Protein AF-A0A087D415-F1 (afdb_monomer)

Sequence (169 aa):
MADEQPTATPETQQAAAQQPEQAKPQETARSYSEEDVNRIVKERLARERAKHSDYDDMKRKAGEADTLQSELEKSRAETEDLRTKVAQAEHEKQLAGIRSTIASKYGIGDPTVLAVGDDEEQIDAYAQKLMKTFRPYDRLDQARSKEASGKAPVDPAKDFKRAMAEAGY

Radius of gyration: 61.18 Å; Cα contacts (8 Å, |Δi|>4): 42; chains: 1; bounding box: 77×59×198 Å

Organism: NCBI:txid158787

Secondary structure (DSSP, 8-state):
------------------------------PPPHHHHHHHHHHHHHHHHHHTHHHHHHHHHHHHHHHHHHHHHHHHHHHHHHHHHHHHHHHHHHHHHHHHHHHHHHT-S-GGGG---SSHHHHHHHHHHHHHHHHHHHHHHHHHHHHHHHS----HHHHHHHHHHHTT-

Structure (mmCIF, N/CA/C/O backbone):
data_AF-A0A087D415-F1
#
_entry.id   AF-A0A087D415-F1
#
loop_
_atom_site.group_PDB
_atom_site.id
_atom_site.type_symbol
_atom_site.label_atom_id
_atom_site.label_alt_id
_atom_site.label_comp_id
_atom_site.label_asym_id
_atom_site.label_entity_id
_atom_site.label_seq_id
_atom_site.pdbx_PDB_ins_code
_atom_site.Cartn_x
_atom_site.Cartn_y
_atom_site.Cartn_z
_atom_site.occupancy
_atom_site.B_iso_or_equiv
_atom_site.auth_seq_id
_atom_site.auth_comp_id
_atom_site.auth_asym_id
_atom_site.auth_atom_id
_atom_site.pdbx_PDB_model_num
ATOM 1 N N . MET A 1 1 ? 2.548 9.618 127.161 1.00 42.00 1 MET A N 1
ATO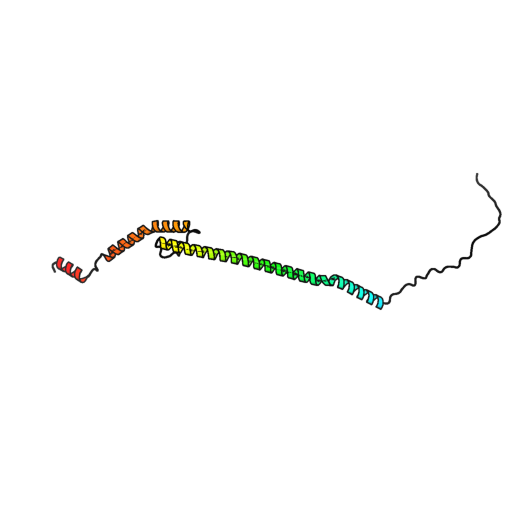M 2 C CA . MET A 1 1 ? 1.632 8.815 126.326 1.00 42.00 1 MET A CA 1
ATOM 3 C C . MET A 1 1 ? 0.269 9.456 126.526 1.00 42.00 1 MET A C 1
ATOM 5 O O . MET A 1 1 ? -0.193 9.451 127.657 1.00 42.00 1 MET A O 1
ATOM 9 N N . ALA A 1 2 ? -0.101 10.382 125.635 1.00 42.53 2 ALA A N 1
ATOM 10 C CA . ALA A 1 2 ? -0.915 10.103 124.437 1.00 42.53 2 ALA A CA 1
ATOM 11 C C . ALA A 1 2 ? -2.317 9.621 124.851 1.00 42.53 2 ALA A C 1
ATOM 13 O O . ALA A 1 2 ? -2.406 8.662 125.607 1.00 42.53 2 ALA A O 1
ATOM 14 N N . ASP A 1 3 ? -3.441 10.188 124.443 1.00 41.22 3 ASP A N 1
ATOM 15 C CA . ASP A 1 3 ? -3.771 11.360 123.636 1.00 41.22 3 ASP A CA 1
ATOM 16 C C . ASP A 1 3 ? -5.222 11.723 124.020 1.00 41.22 3 ASP A C 1
ATOM 18 O O . ASP A 1 3 ? -6.040 10.845 124.294 1.00 41.22 3 ASP A O 1
ATOM 22 N N . GLU A 1 4 ? -5.461 13.025 124.140 1.00 38.09 4 GLU A N 1
ATOM 23 C CA . GLU A 1 4 ? -6.634 13.797 123.701 1.00 38.09 4 GLU A CA 1
ATOM 24 C C . GLU A 1 4 ? -8.081 13.250 123.837 1.00 38.09 4 GLU A C 1
ATOM 26 O O . GLU A 1 4 ? -8.578 12.431 123.070 1.00 38.09 4 GLU A O 1
ATOM 31 N N . GLN A 1 5 ? -8.799 13.876 124.781 1.00 45.75 5 GLN A N 1
ATOM 32 C CA . GLN A 1 5 ? -10.211 14.322 124.712 1.00 45.75 5 GLN A CA 1
ATOM 33 C C . GLN A 1 5 ? -10.429 15.265 123.495 1.00 45.75 5 GLN A C 1
ATOM 35 O O . GLN A 1 5 ? -9.441 15.889 123.103 1.00 45.75 5 GLN A O 1
ATOM 40 N N . PRO A 1 6 ? -11.645 15.466 122.912 1.00 50.97 6 PRO A N 1
ATOM 41 C CA . PRO A 1 6 ? -12.740 16.233 123.561 1.00 50.97 6 PRO A CA 1
ATOM 42 C C . PRO A 1 6 ? -14.184 15.757 123.233 1.00 50.97 6 PRO A C 1
ATOM 44 O O . PRO A 1 6 ? -14.484 15.273 122.149 1.00 50.97 6 PRO A O 1
ATOM 47 N N . THR A 1 7 ? -15.112 15.706 124.198 1.00 38.59 7 THR A N 1
ATOM 48 C CA . THR A 1 7 ? -16.105 16.744 124.585 1.00 38.59 7 THR A CA 1
ATOM 49 C C . THR A 1 7 ? -16.726 17.574 123.452 1.00 38.59 7 THR A C 1
ATOM 51 O O . THR A 1 7 ? -16.031 18.390 122.859 1.00 38.59 7 THR A O 1
ATOM 54 N N . ALA A 1 8 ? -18.054 17.497 123.273 1.00 37.25 8 ALA A N 1
ATOM 55 C CA . ALA A 1 8 ? -18.998 18.597 123.555 1.00 37.25 8 ALA A CA 1
ATOM 56 C C . ALA A 1 8 ? -20.431 18.286 123.065 1.00 37.25 8 ALA A C 1
ATOM 58 O O . ALA A 1 8 ? -20.650 17.657 122.034 1.00 37.25 8 ALA A O 1
ATOM 59 N N . THR A 1 9 ? -21.380 18.742 123.879 1.00 36.44 9 THR A N 1
ATOM 60 C CA . THR A 1 9 ? -22.848 18.647 123.832 1.00 36.44 9 THR A CA 1
ATOM 61 C C . THR A 1 9 ? -23.469 19.639 122.800 1.00 36.44 9 THR A C 1
ATOM 63 O O . THR A 1 9 ? -22.720 20.173 121.988 1.00 36.44 9 THR A O 1
ATOM 66 N N . PRO A 1 10 ? -24.806 19.855 122.724 1.00 58.88 10 PRO A N 1
ATOM 67 C CA . PRO A 1 10 ? -25.600 19.811 121.494 1.00 58.88 10 PRO A CA 1
ATOM 68 C C . PRO A 1 10 ? -26.083 21.209 121.026 1.00 58.88 10 PRO A C 1
ATOM 70 O O . PRO A 1 10 ? -25.633 22.223 121.541 1.00 58.88 10 PRO A O 1
ATOM 73 N N . GLU A 1 11 ? -27.061 21.212 120.109 1.00 35.28 11 GLU A N 1
ATOM 74 C CA . GLU A 1 11 ? -27.994 22.295 119.721 1.00 35.28 11 GLU A CA 1
ATOM 75 C C . GLU A 1 11 ? -27.884 22.844 118.279 1.00 35.28 11 GLU A C 1
ATOM 77 O O . GLU A 1 11 ? -27.055 23.677 117.943 1.00 35.28 11 GLU A O 1
ATOM 82 N N . THR A 1 12 ? -28.865 22.407 117.477 1.00 32.59 12 THR A N 1
ATOM 83 C CA . THR A 1 12 ? -29.914 23.262 116.890 1.00 32.59 12 THR A CA 1
ATOM 84 C C . THR A 1 12 ? -29.649 24.078 115.604 1.00 32.59 12 THR A C 1
ATOM 86 O O . THR A 1 12 ? -28.807 24.961 115.537 1.00 32.59 12 THR A O 1
ATOM 89 N N . GLN A 1 13 ? -30.599 23.862 114.674 1.00 39.00 13 GLN A N 1
ATOM 90 C CA . GLN A 1 13 ? -31.173 24.744 113.637 1.00 39.00 13 GLN A CA 1
ATOM 91 C C . GLN A 1 13 ? -30.707 24.647 112.165 1.00 39.00 13 GLN A C 1
ATOM 93 O O . GLN A 1 13 ? -29.629 25.070 111.782 1.00 39.00 13 GLN A O 1
ATOM 98 N N . GLN A 1 14 ? -31.690 24.207 111.356 1.00 34.44 14 GLN A N 1
ATOM 99 C CA . GLN A 1 14 ? -32.139 24.747 110.060 1.00 34.44 14 GLN A CA 1
ATOM 100 C C . GLN A 1 14 ? -31.180 24.733 108.860 1.00 34.44 14 GLN A C 1
ATOM 102 O O . GLN A 1 14 ? -30.256 25.526 108.775 1.00 34.44 14 GLN A O 1
ATOM 107 N N . ALA A 1 15 ? -31.562 24.000 107.806 1.00 31.70 15 ALA A N 1
ATOM 108 C CA . ALA A 1 15 ? -32.250 24.581 106.643 1.00 31.70 15 ALA A CA 1
ATOM 109 C C . ALA A 1 15 ? -32.405 23.560 105.496 1.00 31.70 15 ALA A C 1
ATOM 111 O O . ALA A 1 15 ? -31.663 22.590 105.403 1.00 31.70 15 ALA A O 1
ATOM 112 N N . ALA A 1 16 ? -33.328 23.890 104.588 1.00 34.00 16 ALA A N 1
ATOM 113 C CA . ALA A 1 16 ? -33.430 23.435 103.198 1.00 34.00 16 ALA A CA 1
ATOM 114 C C . ALA A 1 16 ? -34.273 22.178 102.892 1.00 34.00 16 ALA A C 1
ATOM 116 O O . ALA A 1 16 ? -33.794 21.060 102.764 1.00 34.00 16 ALA A O 1
ATOM 117 N N . ALA A 1 17 ? -35.551 22.481 102.650 1.00 36.31 17 ALA A N 1
ATOM 118 C CA . ALA A 1 17 ? -36.252 22.214 101.393 1.00 36.31 17 ALA A CA 1
ATOM 119 C C . ALA A 1 17 ? -36.539 20.757 100.991 1.00 36.31 17 ALA A C 1
ATOM 121 O O . ALA A 1 17 ? -35.694 19.999 100.530 1.00 36.31 17 ALA A O 1
ATOM 122 N N . GLN A 1 18 ? -37.835 20.457 101.033 1.00 40.94 18 GLN A N 1
ATOM 123 C CA . GLN A 1 18 ? -38.500 19.425 100.251 1.00 40.94 18 GLN A CA 1
ATOM 124 C C . GLN A 1 18 ? -38.151 19.588 98.758 1.00 40.94 18 GLN A C 1
ATOM 126 O O . GLN A 1 18 ? -38.419 20.636 98.170 1.00 40.94 18 GLN A O 1
ATOM 131 N N . GLN A 1 19 ? -37.614 18.539 98.137 1.00 39.16 19 GLN A N 1
ATOM 132 C CA . GLN A 1 19 ? -37.675 18.336 96.691 1.00 39.16 19 GLN A CA 1
ATOM 133 C C . GLN A 1 19 ? -38.434 17.029 96.425 1.00 39.16 19 GLN A C 1
ATOM 135 O O . GLN A 1 19 ? -38.093 16.009 97.025 1.00 39.16 19 GLN A O 1
ATOM 140 N N . PRO A 1 20 ? -39.463 17.032 95.561 1.00 42.28 20 PRO A N 1
ATOM 141 C CA . PRO A 1 20 ? -40.086 15.799 95.107 1.00 42.28 20 PRO A CA 1
ATOM 142 C C . PRO A 1 20 ? -39.098 15.013 94.237 1.00 42.28 20 PRO A C 1
ATOM 144 O O . PRO A 1 20 ? -38.373 15.602 93.433 1.00 42.28 20 PRO A O 1
ATOM 147 N N . GLU A 1 21 ? -39.091 13.686 94.389 1.00 43.81 21 GLU A N 1
ATOM 148 C CA . GLU A 1 21 ? -38.429 12.749 93.480 1.00 43.81 21 GLU A CA 1
ATOM 149 C C . GLU A 1 21 ? -38.827 13.064 92.031 1.00 43.81 21 GLU A C 1
ATOM 151 O O . GLU A 1 21 ? -39.922 12.739 91.570 1.00 43.81 21 GLU A O 1
ATOM 156 N N . GLN A 1 22 ? -37.931 13.716 91.291 1.00 38.47 22 GLN A N 1
ATOM 157 C CA . GLN A 1 22 ? -38.047 13.812 89.845 1.00 38.47 22 GLN A CA 1
ATOM 158 C C . GLN A 1 22 ? -37.652 12.456 89.267 1.00 38.47 22 GLN A C 1
ATOM 160 O O . GLN A 1 22 ? -36.474 12.103 89.182 1.00 38.47 22 GLN A O 1
ATOM 165 N N . ALA A 1 23 ? -38.673 11.682 88.905 1.00 43.34 23 ALA A N 1
ATOM 166 C CA . ALA A 1 23 ? -38.551 10.471 88.118 1.00 43.34 23 ALA A CA 1
ATOM 167 C C . ALA A 1 23 ? -37.634 10.723 86.909 1.00 43.34 23 ALA A C 1
ATOM 169 O O . ALA A 1 23 ? -37.901 11.593 86.077 1.00 43.34 23 ALA A O 1
ATOM 170 N N . LYS A 1 24 ? -36.552 9.942 86.806 1.00 48.66 24 LYS A N 1
ATOM 171 C CA . LYS A 1 24 ? -35.784 9.818 85.563 1.00 48.66 24 LYS A CA 1
ATOM 172 C C . LYS A 1 24 ? -36.773 9.498 84.434 1.00 48.66 24 LYS A C 1
ATOM 174 O O . LYS A 1 24 ? -37.611 8.615 84.643 1.00 48.66 24 LYS A O 1
ATOM 179 N N . PRO A 1 25 ? -36.693 10.138 83.253 1.00 48.94 25 PRO A N 1
ATOM 180 C CA . PRO A 1 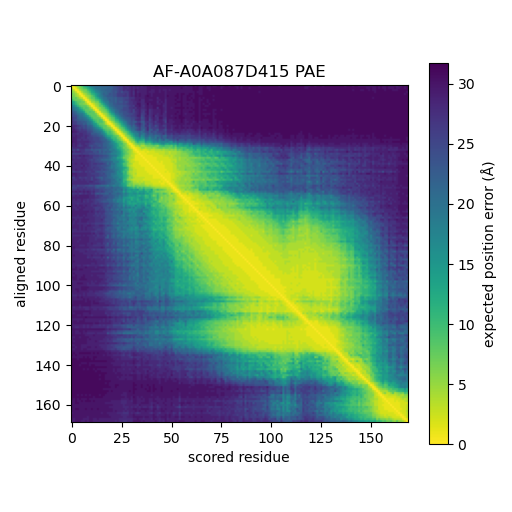25 ? -37.435 9.658 82.100 1.00 48.94 25 PRO A CA 1
ATOM 181 C C . PRO A 1 25 ? -37.029 8.201 81.893 1.00 48.94 25 PRO A C 1
ATOM 183 O O . PRO A 1 25 ? -35.855 7.913 81.660 1.00 48.94 25 PRO A O 1
ATOM 186 N N . GLN A 1 26 ? -37.973 7.274 82.056 1.00 51.62 26 GLN A N 1
ATOM 187 C CA . GLN A 1 26 ? -37.794 5.915 81.574 1.00 51.62 26 GLN A CA 1
ATOM 188 C C . GLN A 1 26 ? -37.495 6.047 80.082 1.00 51.62 26 GLN A C 1
ATOM 190 O O . GLN A 1 26 ? -38.375 6.413 79.298 1.00 51.62 26 GLN A O 1
ATOM 195 N N . GLU A 1 27 ? -36.243 5.799 79.696 1.00 59.94 27 GLU A N 1
ATOM 196 C CA . GLU A 1 27 ? -35.902 5.466 78.323 1.00 59.94 27 GLU A CA 1
ATOM 197 C C . GLU A 1 27 ? -36.699 4.207 77.995 1.00 59.94 27 GLU A C 1
ATOM 199 O O . GLU A 1 27 ? -36.315 3.081 78.306 1.00 59.94 27 GLU A O 1
ATOM 204 N N . THR A 1 28 ? -37.895 4.420 77.458 1.00 59.50 28 THR A N 1
ATOM 205 C CA . THR A 1 28 ? -38.708 3.369 76.873 1.00 59.50 28 THR A CA 1
ATOM 206 C C . THR A 1 28 ? -37.835 2.710 75.818 1.00 59.50 28 THR A C 1
ATOM 208 O O . THR A 1 28 ? -37.476 3.332 74.816 1.00 59.50 28 THR A O 1
ATOM 211 N N . ALA A 1 29 ? -37.419 1.471 76.083 1.00 63.12 29 ALA A N 1
ATOM 212 C CA . ALA A 1 29 ? -36.688 0.670 75.122 1.00 63.12 29 ALA A CA 1
ATOM 213 C C . ALA A 1 29 ? -37.561 0.565 73.866 1.00 63.12 29 ALA A C 1
ATOM 215 O O . ALA A 1 29 ? -38.565 -0.146 73.850 1.00 63.12 29 ALA A O 1
ATOM 216 N N . ARG A 1 30 ? -37.227 1.347 72.835 1.00 73.06 30 ARG A N 1
ATOM 217 C CA . ARG A 1 30 ? -37.895 1.295 71.536 1.00 73.06 30 ARG A CA 1
ATOM 218 C C . ARG A 1 30 ? -37.583 -0.064 70.923 1.00 73.06 30 ARG A C 1
ATOM 220 O O . ARG A 1 30 ? -36.479 -0.279 70.428 1.00 73.06 30 ARG A O 1
ATOM 227 N N . SER A 1 31 ? -38.537 -0.985 70.988 1.00 75.69 31 SER A N 1
ATOM 228 C CA . SER A 1 31 ? -38.509 -2.204 70.191 1.00 75.69 31 SER A CA 1
ATOM 229 C C . SER A 1 31 ? -38.934 -1.861 68.764 1.00 75.69 31 SER A C 1
ATOM 231 O O . SER A 1 31 ? -39.913 -1.150 68.542 1.00 75.69 31 SER A O 1
ATOM 233 N N . TYR A 1 32 ? -38.162 -2.328 67.788 1.00 81.88 32 TYR A N 1
ATOM 234 C CA . TYR A 1 32 ? -38.510 -2.201 66.37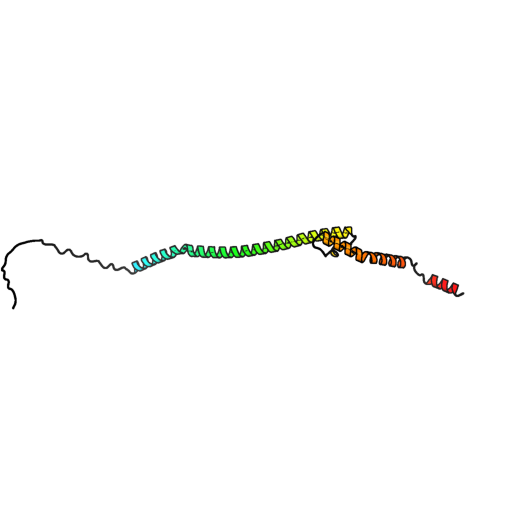6 1.00 81.88 32 TYR A CA 1
ATOM 235 C C . TYR A 1 32 ? -39.286 -3.440 65.939 1.00 81.88 32 TYR A C 1
ATOM 237 O O . TYR A 1 32 ? -38.958 -4.552 66.355 1.00 81.88 32 TYR A O 1
ATOM 245 N N . SER A 1 33 ? -40.299 -3.250 65.094 1.00 89.38 33 SER A N 1
ATOM 246 C CA . SER A 1 33 ? -40.968 -4.368 64.432 1.00 89.38 33 SER A CA 1
ATOM 247 C C . SER A 1 33 ? -40.063 -4.959 63.343 1.00 89.38 33 SER A C 1
ATOM 249 O O . SER A 1 33 ? -39.229 -4.259 62.762 1.00 89.38 33 SER A O 1
ATOM 251 N N . GLU A 1 34 ? -40.232 -6.243 63.019 1.00 91.12 34 GLU A N 1
ATOM 252 C CA . GLU A 1 34 ? -39.516 -6.857 61.888 1.00 91.12 34 GLU A CA 1
ATOM 253 C C . GLU A 1 34 ? -39.826 -6.152 60.559 1.00 91.12 34 GLU A C 1
ATOM 255 O O . GLU A 1 34 ? -38.978 -6.061 59.670 1.00 91.12 34 GLU A O 1
ATOM 260 N N . GLU A 1 35 ? -41.035 -5.610 60.428 1.00 90.94 35 GLU A N 1
ATOM 261 C CA . GLU A 1 35 ? -41.477 -4.874 59.250 1.00 90.94 35 GLU A CA 1
ATOM 262 C C . GLU A 1 35 ? -40.711 -3.551 59.089 1.00 90.94 35 GLU A C 1
ATOM 264 O O . GLU A 1 35 ? -40.266 -3.220 57.985 1.00 90.94 35 GLU A O 1
ATOM 269 N N . ASP A 1 36 ? -40.441 -2.848 60.195 1.00 90.12 36 ASP A N 1
ATOM 270 C CA . ASP A 1 36 ? -39.595 -1.652 60.208 1.00 90.12 36 ASP A CA 1
ATOM 271 C C . ASP A 1 36 ? -38.156 -1.963 59.815 1.00 90.12 36 ASP A C 1
ATOM 273 O O . ASP A 1 36 ? -37.564 -1.242 59.008 1.00 90.12 36 ASP A O 1
ATOM 277 N N . VAL A 1 37 ? -37.599 -3.058 60.333 1.00 93.00 37 VAL A N 1
ATOM 278 C CA . VAL A 1 37 ? -36.248 -3.501 59.969 1.00 93.00 37 VAL A CA 1
ATOM 279 C C . VAL A 1 37 ? -36.187 -3.832 58.478 1.00 93.00 37 VAL A C 1
ATOM 281 O O . VAL A 1 37 ? -35.317 -3.323 57.770 1.00 93.00 37 VAL A O 1
ATOM 284 N N . ASN A 1 38 ? -37.145 -4.604 57.965 1.00 93.38 38 ASN A N 1
ATOM 285 C CA . ASN A 1 38 ? -37.222 -4.953 56.547 1.00 93.38 38 ASN A CA 1
ATOM 286 C C . ASN A 1 38 ? -37.360 -3.719 55.646 1.00 93.38 38 ASN A C 1
ATOM 288 O O . ASN A 1 38 ? -36.714 -3.644 54.597 1.00 93.38 38 ASN A O 1
ATOM 292 N N . ARG A 1 39 ? -38.166 -2.731 56.048 1.00 94.12 39 ARG A N 1
ATOM 293 C CA . ARG A 1 39 ? -38.312 -1.458 55.329 1.00 94.12 39 ARG A CA 1
ATOM 294 C C . ARG A 1 39 ? -36.999 -0.678 55.300 1.00 94.12 39 ARG A C 1
ATOM 296 O O . ARG A 1 39 ? -36.561 -0.269 54.225 1.00 94.12 39 ARG A O 1
ATOM 303 N N . ILE A 1 40 ? -36.346 -0.520 56.451 1.00 93.56 40 ILE A N 1
ATOM 304 C CA . ILE A 1 40 ? -35.072 0.203 56.572 1.00 93.56 40 ILE A CA 1
ATOM 305 C C . ILE A 1 40 ? -33.977 -0.479 55.742 1.00 93.56 40 ILE A C 1
ATOM 307 O O . ILE A 1 40 ? -33.210 0.199 55.054 1.00 93.56 40 ILE A O 1
ATOM 311 N N . VAL A 1 41 ? -33.916 -1.814 55.760 1.00 94.31 41 VAL A N 1
ATOM 312 C CA . VAL A 1 41 ? -32.962 -2.594 54.958 1.00 94.31 41 VAL A CA 1
ATOM 313 C C . VAL A 1 41 ? -33.217 -2.396 53.465 1.00 94.31 41 VAL A C 1
ATOM 315 O O . VAL A 1 41 ? -32.274 -2.108 52.727 1.00 94.31 41 VAL A O 1
ATOM 318 N N . LYS A 1 42 ? -34.475 -2.476 53.011 1.00 94.12 42 LYS A N 1
ATOM 319 C CA . LYS A 1 42 ? -34.838 -2.238 51.604 1.00 94.12 42 LYS A CA 1
ATOM 320 C C . LYS A 1 42 ? -34.473 -0.825 51.149 1.00 94.12 42 LYS A C 1
ATOM 322 O O . LYS A 1 42 ? -33.856 -0.676 50.098 1.00 94.12 42 LYS A O 1
ATOM 327 N N . GLU A 1 43 ? -34.791 0.198 51.942 1.00 93.94 43 GLU A N 1
ATOM 328 C CA . GLU A 1 43 ? -34.416 1.585 51.642 1.00 93.94 43 GLU A CA 1
ATOM 329 C C . GLU A 1 43 ? -32.903 1.767 51.556 1.00 93.94 43 GLU A C 1
ATOM 331 O O . GLU A 1 43 ? -32.398 2.412 50.636 1.00 93.94 43 GLU A O 1
ATOM 336 N N . ARG A 1 44 ? -32.157 1.213 52.518 1.00 94.56 44 ARG A N 1
ATOM 337 C CA . ARG A 1 44 ? -30.702 1.353 52.533 1.00 94.56 44 ARG A CA 1
ATOM 338 C C . ARG A 1 44 ? -30.072 0.637 51.345 1.00 94.56 44 ARG A C 1
ATOM 340 O O . ARG A 1 44 ? -29.200 1.212 50.706 1.00 94.56 44 ARG A O 1
ATOM 347 N N . LEU A 1 45 ? -30.565 -0.547 50.998 1.00 91.44 45 LEU A N 1
ATOM 348 C CA . LEU A 1 45 ? -30.123 -1.293 49.825 1.00 91.44 45 LEU A CA 1
ATOM 349 C C . LEU A 1 45 ? -30.447 -0.559 48.515 1.00 91.44 45 LEU A C 1
ATOM 351 O O . LEU A 1 45 ? -29.619 -0.541 47.609 1.00 91.44 45 LEU A O 1
ATOM 355 N N . ALA A 1 46 ? -31.616 0.078 48.417 1.00 87.81 46 ALA A N 1
ATOM 356 C CA . ALA A 1 46 ? -31.978 0.905 47.268 1.00 87.81 46 ALA A CA 1
ATOM 357 C C . ALA A 1 46 ? -31.055 2.126 47.138 1.00 87.81 46 ALA A C 1
ATOM 359 O O . ALA A 1 46 ? -30.557 2.397 46.048 1.00 87.81 46 ALA A O 1
ATOM 360 N N . ARG A 1 47 ? -30.760 2.817 48.250 1.00 88.00 47 ARG A N 1
ATOM 361 C CA . ARG A 1 47 ? -29.806 3.938 48.269 1.00 88.00 47 ARG A CA 1
ATOM 362 C C . ARG A 1 47 ? -28.391 3.502 47.881 1.00 88.00 47 ARG A C 1
ATOM 364 O O . ARG A 1 47 ? -27.743 4.213 47.126 1.00 88.00 47 ARG A O 1
ATOM 371 N N . GLU A 1 48 ? -27.919 2.347 48.351 1.00 87.12 48 GLU A N 1
ATOM 372 C CA . GLU A 1 48 ? -26.601 1.818 47.964 1.00 87.12 48 GLU A CA 1
ATOM 373 C C . GLU A 1 48 ? -26.544 1.408 46.488 1.00 87.12 48 GLU A C 1
ATOM 375 O O . GLU A 1 48 ? -25.584 1.733 45.800 1.00 87.12 48 GLU A O 1
ATOM 380 N N . ARG A 1 49 ? -27.591 0.769 45.951 1.00 83.44 49 ARG A N 1
ATOM 381 C CA . ARG A 1 49 ? -27.649 0.450 44.514 1.00 83.44 49 ARG A CA 1
ATOM 382 C C . ARG A 1 49 ? -27.704 1.702 43.643 1.00 83.44 49 ARG A C 1
ATOM 384 O O . ARG A 1 49 ? -27.033 1.750 42.620 1.00 83.44 49 ARG A O 1
ATOM 391 N N . ALA A 1 50 ? -28.438 2.729 44.069 1.00 82.12 50 ALA A N 1
ATOM 392 C CA . ALA A 1 50 ? -28.505 4.002 43.358 1.00 82.12 50 ALA A CA 1
ATOM 393 C C . ALA A 1 50 ? -27.139 4.709 43.285 1.00 82.12 50 ALA A C 1
ATOM 395 O O . ALA A 1 50 ? -26.821 5.294 42.256 1.00 82.12 50 ALA A O 1
ATOM 396 N N . LYS A 1 51 ? -26.294 4.601 44.324 1.00 81.00 51 LYS A N 1
ATOM 397 C CA . LYS A 1 51 ? -24.927 5.165 44.316 1.00 81.00 51 LYS A CA 1
ATOM 398 C C . LYS A 1 51 ? -24.007 4.544 43.262 1.00 81.00 51 LYS A C 1
ATOM 400 O O . LYS A 1 51 ? -23.029 5.173 42.878 1.00 81.00 51 LYS A O 1
ATOM 405 N N . HIS A 1 52 ? -24.295 3.320 42.824 1.00 76.38 52 HIS A N 1
ATOM 406 C CA . HIS A 1 52 ? -23.472 2.577 41.867 1.00 76.38 52 HIS A CA 1
ATOM 407 C C . HIS A 1 52 ? -24.138 2.399 40.499 1.00 76.38 52 HIS A C 1
ATOM 409 O O . HIS A 1 52 ? -23.567 1.744 39.634 1.00 76.38 52 HIS A O 1
ATOM 415 N N . SER A 1 53 ? -25.303 3.017 40.285 1.00 73.56 53 SER A N 1
ATOM 416 C CA . SER A 1 53 ? -26.029 3.020 39.008 1.00 73.56 53 SER A CA 1
ATOM 417 C C . SER A 1 53 ? -25.133 3.420 37.830 1.00 73.56 53 SER A C 1
ATOM 419 O O . SER A 1 53 ? -25.116 2.756 36.800 1.00 73.56 53 SER A O 1
ATOM 421 N N . ASP A 1 54 ? -24.320 4.461 38.008 1.00 75.94 54 ASP A N 1
ATOM 422 C CA . ASP A 1 54 ? -23.470 5.008 36.944 1.00 75.94 54 ASP A CA 1
ATOM 423 C C . ASP A 1 54 ? -22.228 4.147 36.653 1.00 75.94 54 ASP A C 1
ATOM 425 O O . ASP A 1 54 ? -21.515 4.373 35.672 1.00 75.94 54 ASP A O 1
ATOM 429 N N . TYR A 1 55 ? -21.946 3.154 37.501 1.00 75.56 55 TYR A N 1
ATOM 430 C CA . TYR A 1 55 ? -20.746 2.328 37.402 1.00 75.56 55 TYR A CA 1
ATOM 431 C C . TYR A 1 55 ? -20.825 1.342 36.233 1.00 75.56 55 TYR A C 1
ATOM 433 O O . TYR A 1 55 ? -19.841 1.164 35.513 1.00 75.56 55 TYR A O 1
ATOM 441 N N . ASP A 1 56 ? -21.998 0.748 36.000 1.00 78.50 56 ASP A N 1
ATOM 442 C CA . ASP A 1 56 ? -22.213 -0.166 34.873 1.00 78.50 56 ASP A CA 1
ATOM 443 C C . ASP A 1 56 ? -22.130 0.578 33.532 1.00 78.50 56 ASP A C 1
ATOM 445 O O . ASP A 1 56 ? -21.496 0.097 32.590 1.00 78.50 56 ASP A O 1
ATOM 449 N N . ASP A 1 57 ? -22.674 1.796 33.461 1.00 82.19 57 ASP A N 1
ATOM 450 C CA . ASP A 1 57 ? -22.583 2.640 32.268 1.00 82.19 57 ASP A CA 1
ATOM 451 C C . ASP A 1 57 ? -21.159 3.138 31.997 1.00 82.19 57 ASP A C 1
ATOM 453 O O . ASP A 1 57 ? -20.721 3.154 30.845 1.00 82.19 57 ASP A O 1
ATOM 457 N N . MET A 1 58 ? -20.410 3.515 33.037 1.00 83.62 58 MET A N 1
ATOM 458 C CA . MET A 1 58 ? -18.993 3.872 32.907 1.00 83.62 58 MET A CA 1
ATOM 459 C C . MET A 1 58 ? -18.151 2.685 32.448 1.00 83.62 58 MET A C 1
ATOM 461 O O . MET A 1 58 ? -17.335 2.829 31.539 1.00 83.62 58 MET A O 1
ATOM 465 N N . LYS A 1 59 ? -18.379 1.501 33.022 1.00 84.31 59 LYS A N 1
ATOM 466 C CA . LYS A 1 59 ? -17.673 0.278 32.635 1.00 84.31 59 LYS A CA 1
ATOM 467 C C . LYS A 1 59 ? -17.966 -0.110 31.186 1.00 84.31 59 LYS A C 1
ATOM 469 O O . LYS A 1 59 ? -17.046 -0.476 30.459 1.00 84.31 59 LYS A O 1
ATOM 474 N N . ARG A 1 60 ? -19.223 0.008 30.751 1.00 86.00 60 ARG A N 1
ATOM 475 C CA . ARG A 1 60 ? -19.614 -0.235 29.358 1.00 86.00 60 ARG A CA 1
ATOM 476 C C . ARG A 1 60 ? -18.944 0.756 28.405 1.00 86.00 60 ARG A C 1
ATOM 478 O O . ARG A 1 60 ? -18.333 0.324 27.436 1.00 86.00 60 ARG A O 1
ATOM 485 N N . LYS A 1 61 ? -18.990 2.058 28.709 1.00 86.56 61 LYS A N 1
ATOM 486 C CA . LYS A 1 61 ? -18.332 3.100 27.899 1.00 86.56 61 LYS A CA 1
ATOM 487 C C . LYS A 1 61 ? -16.815 2.924 27.827 1.00 86.56 61 LYS A C 1
ATOM 489 O O . LYS A 1 61 ? -16.240 3.167 26.775 1.00 86.56 61 LYS A O 1
ATOM 494 N N . ALA A 1 62 ? -16.174 2.502 28.918 1.00 87.69 62 ALA A N 1
ATOM 495 C CA . ALA A 1 62 ? -14.745 2.195 28.922 1.00 87.69 62 ALA A CA 1
ATOM 496 C C . ALA A 1 62 ? -14.427 1.015 27.990 1.00 87.69 62 ALA A C 1
ATOM 498 O O . ALA A 1 62 ? -13.537 1.126 27.156 1.00 87.69 62 ALA A O 1
ATOM 499 N N . GLY A 1 63 ? -15.219 -0.062 28.050 1.00 88.25 63 GLY A N 1
ATOM 500 C CA . GLY A 1 63 ? -15.074 -1.187 27.123 1.00 88.25 63 GLY A CA 1
ATOM 501 C C . GLY A 1 63 ? -15.288 -0.789 25.658 1.00 88.25 63 GLY A C 1
ATOM 502 O O . GLY A 1 63 ? -14.507 -1.179 24.797 1.00 88.25 63 GLY A O 1
ATOM 503 N N . GLU A 1 64 ? -16.302 0.032 25.369 1.00 91.44 64 GLU A N 1
ATOM 504 C CA . GLU A 1 64 ? -16.532 0.587 24.026 1.00 91.44 64 GLU A CA 1
ATOM 505 C C . GLU A 1 64 ? -15.341 1.449 23.562 1.00 91.44 64 GLU A C 1
ATOM 507 O O . GLU A 1 64 ? -14.881 1.311 22.428 1.00 91.44 64 GLU A O 1
ATOM 512 N N . ALA A 1 65 ? -14.783 2.288 24.437 1.00 91.44 65 ALA A N 1
ATOM 513 C CA . ALA A 1 65 ? -13.613 3.107 24.125 1.00 91.44 65 ALA A CA 1
ATOM 514 C C . ALA A 1 65 ? -12.371 2.259 23.801 1.00 91.44 65 ALA A C 1
ATOM 516 O O . ALA A 1 65 ? -11.705 2.534 22.803 1.00 91.44 65 ALA A O 1
ATOM 517 N N . ASP A 1 66 ? -12.105 1.203 24.574 1.00 90.75 66 ASP A N 1
ATOM 518 C CA . ASP A 1 66 ? -10.995 0.276 24.316 1.00 90.75 66 ASP A CA 1
ATOM 519 C C . ASP A 1 66 ? -11.157 -0.423 22.955 1.00 90.75 66 ASP A C 1
ATOM 521 O O . ASP A 1 66 ? -10.199 -0.551 22.185 1.00 90.75 66 ASP A O 1
ATOM 525 N N . THR A 1 67 ? -12.385 -0.838 22.611 1.00 92.81 67 THR A N 1
ATOM 526 C CA . THR A 1 67 ? -12.664 -1.450 21.301 1.00 92.81 67 THR A CA 1
ATOM 527 C C . THR A 1 67 ? -12.451 -0.471 20.150 1.00 92.81 67 THR A C 1
ATOM 529 O O . THR A 1 67 ? -11.758 -0.807 19.188 1.00 92.81 67 THR A O 1
ATOM 532 N N . LEU A 1 68 ? -12.957 0.760 20.274 1.00 93.94 68 LEU A N 1
ATOM 533 C CA . LEU A 1 68 ? -12.782 1.808 19.268 1.00 93.94 68 LEU A CA 1
ATOM 534 C C . LEU A 1 68 ? -11.310 2.184 19.095 1.00 93.94 68 LEU A C 1
ATOM 536 O O . LEU A 1 68 ? -10.864 2.411 17.972 1.00 93.94 68 LEU A O 1
ATOM 540 N N . GLN A 1 69 ? -10.539 2.222 20.184 1.00 94.56 69 GLN A N 1
ATOM 541 C CA . GLN A 1 69 ? -9.106 2.473 20.111 1.00 94.56 69 GLN A CA 1
ATOM 542 C C . GLN A 1 69 ? -8.389 1.363 19.331 1.00 94.56 69 GLN A C 1
ATOM 544 O O . GLN A 1 69 ? -7.600 1.665 18.436 1.00 94.56 69 GLN A O 1
ATOM 549 N N . SER A 1 70 ? -8.709 0.093 19.600 1.00 94.50 70 SER A N 1
ATOM 550 C CA . SER A 1 70 ? -8.133 -1.037 18.859 1.00 94.50 70 SER A CA 1
ATOM 551 C C . 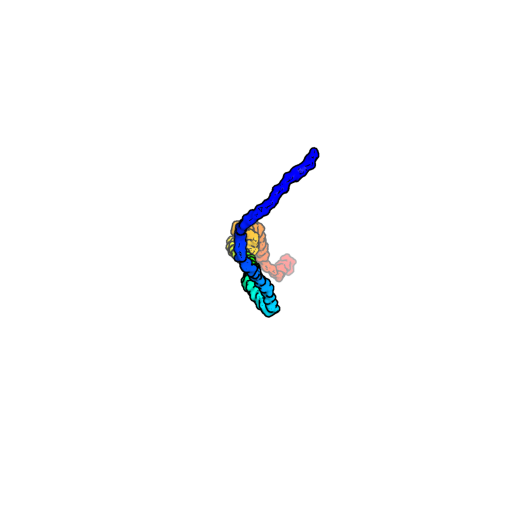SER A 1 70 ? -8.486 -1.004 17.367 1.00 94.50 70 SER A C 1
ATOM 553 O O . SER A 1 70 ? -7.630 -1.260 16.518 1.00 94.50 70 SER A O 1
ATOM 555 N N . GLU A 1 71 ? -9.732 -0.680 17.020 1.00 94.69 71 GLU A N 1
ATOM 556 C CA . GLU A 1 71 ? -10.162 -0.540 15.623 1.00 94.69 71 GLU A CA 1
ATOM 557 C C . GLU A 1 71 ? -9.455 0.618 14.916 1.00 94.69 71 GLU A C 1
ATOM 559 O O . GLU A 1 71 ? -9.012 0.483 13.774 1.00 94.69 71 GLU A O 1
ATOM 564 N N . LEU A 1 72 ? -9.284 1.740 15.609 1.00 95.75 72 LEU A N 1
ATOM 565 C CA . LEU A 1 72 ? -8.599 2.915 15.090 1.00 95.75 72 LEU A CA 1
ATOM 566 C C . LEU A 1 72 ? -7.101 2.661 14.878 1.00 95.75 72 LEU A C 1
ATOM 568 O O . LEU A 1 72 ? -6.546 3.097 13.870 1.00 95.75 72 LEU A O 1
ATOM 572 N N . GLU A 1 73 ? -6.446 1.924 15.774 1.00 96.12 73 GLU A N 1
ATOM 573 C CA . GLU A 1 73 ? -5.059 1.482 15.591 1.00 96.12 73 GLU A CA 1
ATOM 574 C C . GLU A 1 73 ? -4.915 0.556 14.373 1.00 96.12 73 GLU A C 1
ATOM 576 O O . GLU A 1 73 ? -4.034 0.779 13.540 1.00 96.12 73 GLU A O 1
ATOM 581 N N . LYS A 1 74 ? -5.821 -0.417 14.200 1.00 96.38 74 LYS A N 1
ATOM 582 C CA . LYS A 1 74 ? -5.838 -1.299 13.017 1.00 96.38 74 LYS A CA 1
ATOM 583 C C . LYS A 1 74 ? -6.047 -0.520 11.721 1.00 96.38 74 LYS A C 1
ATOM 585 O O . LYS A 1 74 ? -5.302 -0.713 10.765 1.00 96.38 74 LYS A O 1
ATOM 590 N N . SER A 1 75 ? -7.017 0.392 11.701 1.00 94.50 75 SER A N 1
ATOM 591 C CA . SER A 1 75 ? -7.314 1.223 10.530 1.00 94.50 75 SER A CA 1
ATOM 592 C C . SER A 1 75 ? -6.144 2.145 10.165 1.00 94.50 75 SER A C 1
ATOM 594 O O . SER A 1 75 ? -5.840 2.331 8.985 1.00 94.50 75 SER A O 1
ATOM 596 N N . ARG A 1 76 ? -5.435 2.690 11.162 1.00 96.12 76 ARG A N 1
ATOM 597 C CA . ARG A 1 76 ? -4.212 3.474 10.932 1.00 96.12 76 ARG A CA 1
ATOM 598 C C . ARG A 1 76 ? -3.104 2.629 10.318 1.00 96.12 76 ARG A C 1
ATOM 600 O O . ARG A 1 76 ? -2.512 3.074 9.340 1.00 96.12 76 ARG A O 1
ATOM 607 N N . ALA A 1 77 ? -2.867 1.430 10.848 1.00 96.38 77 ALA A N 1
ATOM 608 C CA . ALA A 1 77 ? -1.863 0.517 10.308 1.00 96.38 77 ALA A CA 1
ATOM 609 C C . ALA A 1 77 ? -2.173 0.123 8.852 1.00 96.38 77 ALA A C 1
ATOM 611 O O . ALA A 1 77 ? -1.292 0.168 7.998 1.00 96.38 77 ALA A O 1
ATOM 612 N N . GLU A 1 78 ? -3.436 -0.183 8.543 1.00 96.44 78 GLU A N 1
ATOM 613 C CA . GLU A 1 78 ? -3.871 -0.476 7.173 1.00 96.44 78 GLU A CA 1
ATOM 614 C C . GLU A 1 78 ? -3.709 0.739 6.249 1.00 96.44 78 GLU A C 1
ATOM 616 O O . GLU A 1 78 ? -3.234 0.616 5.123 1.00 96.44 78 GLU A O 1
ATOM 621 N N . THR A 1 79 ? -4.037 1.938 6.732 1.00 96.25 79 THR A N 1
ATOM 622 C CA . THR A 1 79 ? -3.850 3.175 5.962 1.00 96.25 79 THR A CA 1
ATOM 623 C C . THR A 1 79 ? -2.374 3.439 5.663 1.00 96.25 79 THR A C 1
ATOM 625 O O . THR A 1 79 ? -2.042 3.905 4.574 1.00 96.25 79 THR A O 1
ATOM 628 N N . GLU A 1 80 ? -1.481 3.170 6.615 1.00 96.94 80 GLU A N 1
ATOM 629 C CA . GLU A 1 80 ? -0.040 3.322 6.427 1.00 96.94 80 GLU A CA 1
ATOM 630 C C . GLU A 1 80 ? 0.505 2.321 5.401 1.00 96.94 80 GLU A C 1
ATOM 632 O O . GLU A 1 80 ? 1.204 2.738 4.480 1.00 96.94 80 GLU A O 1
ATOM 637 N N . ASP A 1 81 ? 0.101 1.049 5.484 1.00 96.75 81 ASP A N 1
ATOM 638 C CA . ASP A 1 81 ? 0.451 0.006 4.508 1.00 96.75 81 ASP A CA 1
ATOM 639 C C . ASP A 1 8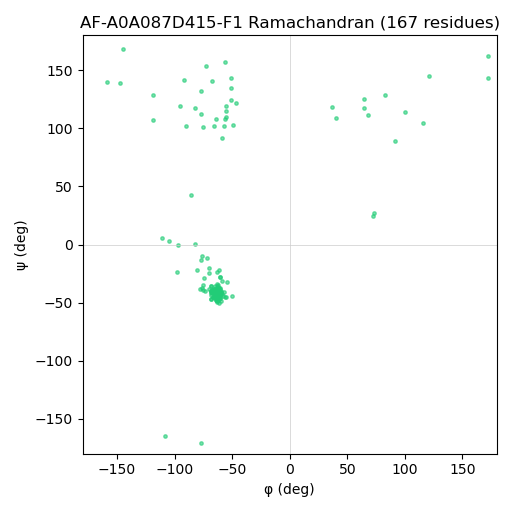1 ? -0.068 0.325 3.093 1.00 96.75 81 ASP A C 1
ATOM 641 O O . ASP A 1 81 ? 0.639 0.183 2.093 1.00 96.75 81 ASP A O 1
ATOM 645 N N . LEU A 1 82 ? -1.301 0.825 2.986 1.00 96.75 82 LEU A N 1
ATOM 646 C CA . LEU A 1 82 ? -1.849 1.267 1.705 1.00 96.75 82 LEU A CA 1
ATOM 647 C C . LEU A 1 82 ? -1.074 2.462 1.143 1.00 96.75 82 LEU A C 1
ATOM 649 O O . LEU A 1 82 ? -0.812 2.507 -0.059 1.00 96.75 82 LEU A O 1
ATOM 653 N N . ARG A 1 83 ? -0.663 3.415 1.987 1.00 96.69 83 ARG A N 1
ATOM 654 C CA . ARG A 1 83 ? 0.148 4.563 1.554 1.00 96.69 83 ARG A CA 1
ATOM 655 C C . ARG A 1 83 ? 1.514 4.137 1.035 1.00 96.69 83 ARG A C 1
ATOM 657 O O . ARG A 1 83 ? 1.929 4.642 -0.005 1.00 96.69 83 ARG A O 1
ATOM 664 N N . THR A 1 84 ? 2.201 3.211 1.702 1.00 97.00 84 THR A N 1
ATOM 665 C CA . THR A 1 84 ? 3.485 2.684 1.212 1.00 97.00 84 THR A CA 1
ATOM 666 C C . THR A 1 84 ? 3.320 1.933 -0.102 1.00 97.00 84 THR A C 1
ATOM 668 O O . THR A 1 84 ? 4.103 2.167 -1.021 1.00 97.00 84 THR A O 1
ATOM 671 N N . LYS A 1 85 ? 2.279 1.106 -0.251 1.00 96.69 85 LYS A N 1
ATOM 672 C CA . LYS A 1 85 ? 1.985 0.416 -1.521 1.00 96.69 85 LYS A CA 1
ATOM 673 C C . LYS A 1 85 ? 1.698 1.386 -2.665 1.00 96.69 85 LYS A C 1
ATOM 675 O O . LYS A 1 85 ? 2.198 1.187 -3.770 1.00 96.69 85 LYS A O 1
ATOM 680 N N . VAL A 1 86 ? 0.925 2.442 -2.410 1.00 97.31 86 VAL A N 1
ATOM 681 C CA . VAL A 1 86 ? 0.653 3.489 -3.408 1.00 97.31 86 VAL A CA 1
ATOM 682 C C . VAL A 1 86 ? 1.941 4.211 -3.790 1.00 97.31 86 VAL A C 1
ATOM 684 O O . VAL A 1 86 ? 2.230 4.321 -4.977 1.00 97.31 86 VAL A O 1
ATOM 687 N N . ALA A 1 87 ? 2.754 4.622 -2.814 1.00 96.44 87 ALA A N 1
ATOM 688 C CA . ALA A 1 87 ? 4.026 5.288 -3.0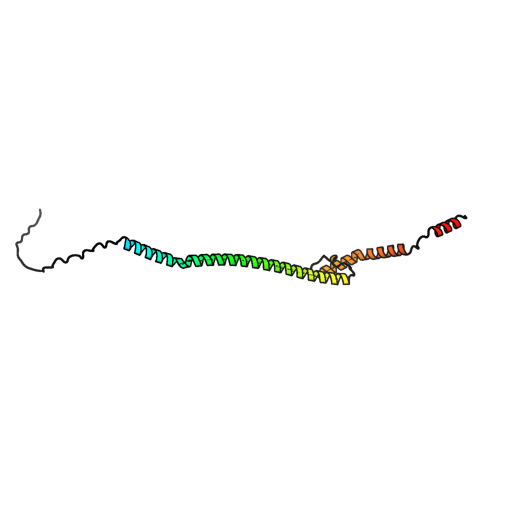81 1.00 96.44 87 ALA A CA 1
ATOM 689 C C . ALA A 1 87 ? 4.977 4.410 -3.917 1.00 96.44 87 ALA A C 1
ATOM 691 O O . ALA A 1 87 ? 5.590 4.892 -4.866 1.00 96.44 87 ALA A O 1
ATOM 692 N N . GLN A 1 88 ? 5.058 3.109 -3.618 1.00 94.38 88 GLN A N 1
ATOM 693 C CA . GLN A 1 88 ? 5.843 2.151 -4.403 1.00 94.38 88 GLN A CA 1
ATOM 694 C C . GLN A 1 88 ? 5.315 2.001 -5.834 1.00 94.38 88 GLN A C 1
ATOM 696 O O . GLN A 1 88 ? 6.098 2.005 -6.781 1.00 94.38 88 GLN A O 1
ATOM 701 N N . ALA A 1 89 ? 3.996 1.896 -6.010 1.00 95.31 89 ALA A N 1
ATOM 702 C CA . ALA A 1 89 ? 3.386 1.770 -7.331 1.00 95.31 89 ALA A CA 1
ATOM 703 C C . ALA A 1 89 ? 3.566 3.041 -8.180 1.00 95.31 89 ALA A C 1
ATOM 705 O O . ALA A 1 89 ? 3.824 2.955 -9.382 1.00 95.31 89 ALA A O 1
ATOM 706 N N . GLU A 1 90 ? 3.451 4.221 -7.569 1.00 94.94 90 GLU A N 1
ATOM 707 C CA . GLU A 1 90 ? 3.713 5.499 -8.232 1.00 94.94 90 GLU A CA 1
ATOM 708 C C . GLU A 1 90 ? 5.182 5.627 -8.637 1.00 94.94 90 GLU A C 1
ATOM 710 O O . GLU A 1 90 ? 5.461 6.005 -9.776 1.00 94.94 90 GLU A O 1
ATOM 715 N N . HIS A 1 91 ? 6.104 5.252 -7.748 1.00 93.31 91 HIS A N 1
ATOM 716 C CA . HIS A 1 91 ? 7.534 5.227 -8.039 1.00 93.31 91 HIS A CA 1
ATOM 717 C C . HIS A 1 91 ? 7.857 4.287 -9.209 1.00 93.31 91 HIS A C 1
ATOM 719 O O . HIS A 1 91 ? 8.485 4.702 -10.180 1.00 93.31 91 HIS A O 1
ATOM 725 N N . GLU A 1 92 ? 7.346 3.052 -9.197 1.00 92.62 92 GLU A N 1
ATOM 726 C CA . GLU A 1 92 ? 7.574 2.101 -10.293 1.00 92.62 92 GLU A CA 1
ATOM 727 C C . GLU A 1 92 ? 6.984 2.601 -11.618 1.00 92.62 92 GLU A C 1
ATOM 729 O O . GLU A 1 92 ? 7.594 2.450 -12.677 1.00 92.62 92 GLU A O 1
ATOM 734 N N . LYS A 1 93 ? 5.822 3.263 -11.585 1.00 93.81 93 LYS A N 1
ATOM 735 C CA . LYS A 1 93 ? 5.232 3.876 -12.782 1.00 93.81 93 LYS A CA 1
ATOM 736 C C . LYS A 1 93 ? 6.116 4.993 -13.346 1.00 93.81 93 LYS A C 1
ATOM 738 O O . LYS A 1 93 ? 6.243 5.105 -14.567 1.00 93.81 93 LYS A O 1
ATOM 743 N N . GLN A 1 94 ? 6.713 5.817 -12.485 1.00 93.25 94 GLN A N 1
ATOM 744 C CA . GLN A 1 94 ? 7.660 6.853 -12.902 1.00 93.25 94 GLN A CA 1
ATOM 745 C C . GLN A 1 94 ? 8.907 6.225 -13.533 1.00 93.25 94 GLN A C 1
ATOM 747 O O . GLN A 1 94 ? 9.275 6.603 -14.648 1.00 93.25 94 GLN A O 1
ATOM 752 N N . LEU A 1 95 ? 9.488 5.206 -12.890 1.00 94.25 95 LEU A N 1
ATOM 753 C CA . LEU A 1 95 ? 10.625 4.462 -13.435 1.00 94.25 95 LEU A CA 1
ATOM 754 C C . LEU A 1 95 ? 10.296 3.815 -14.780 1.00 94.25 95 LEU A C 1
ATOM 756 O O . LEU A 1 95 ? 11.090 3.915 -15.709 1.00 94.25 95 LEU A O 1
ATOM 760 N N . ALA A 1 96 ? 9.119 3.210 -14.940 1.00 92.94 96 ALA A N 1
ATOM 761 C CA . ALA A 1 96 ? 8.692 2.635 -16.213 1.00 92.94 96 ALA A CA 1
ATOM 762 C C . ALA A 1 96 ? 8.636 3.687 -17.339 1.00 92.94 96 ALA A C 1
ATOM 764 O O . ALA A 1 96 ? 9.074 3.420 -18.461 1.00 92.94 96 ALA A O 1
ATOM 765 N N . GLY A 1 97 ? 8.159 4.902 -17.042 1.00 93.19 97 GLY A N 1
ATOM 766 C CA . GLY A 1 97 ? 8.165 6.023 -17.988 1.00 93.19 97 GLY A CA 1
ATOM 767 C C . GLY A 1 97 ? 9.579 6.476 -18.371 1.00 93.19 97 GLY A C 1
ATOM 768 O O . GLY A 1 97 ? 9.875 6.670 -19.555 1.00 93.19 97 GLY A O 1
ATOM 769 N N . ILE A 1 98 ? 10.472 6.578 -17.384 1.00 94.12 98 ILE A N 1
ATOM 770 C CA . ILE A 1 98 ? 11.891 6.901 -17.585 1.00 94.12 98 ILE A CA 1
ATOM 771 C C . ILE A 1 98 ? 12.569 5.824 -18.444 1.00 94.12 98 ILE A C 1
ATOM 773 O O . ILE A 1 98 ? 13.161 6.141 -19.478 1.00 94.12 98 ILE A O 1
ATOM 777 N N . ARG A 1 99 ? 12.402 4.541 -18.093 1.00 94.38 99 ARG A N 1
ATOM 778 C CA . ARG A 1 99 ? 12.914 3.386 -18.852 1.00 94.38 99 ARG A CA 1
ATOM 779 C C . ARG A 1 99 ? 12.430 3.414 -20.297 1.00 94.38 99 ARG A C 1
ATOM 781 O O . ARG A 1 99 ? 13.239 3.242 -21.200 1.00 94.38 99 ARG A O 1
ATOM 788 N N . SER A 1 100 ? 11.146 3.688 -20.541 1.00 93.75 100 SER A N 1
ATOM 789 C CA . SER A 1 100 ? 10.595 3.791 -21.901 1.00 93.75 100 SER A CA 1
ATOM 790 C C . SER A 1 100 ? 11.235 4.922 -22.710 1.00 93.75 100 SER A C 1
ATOM 792 O O . SER A 1 100 ? 11.525 4.761 -23.900 1.00 93.75 100 SER A O 1
ATOM 794 N N . THR A 1 101 ? 11.472 6.068 -22.074 1.00 93.75 101 THR A N 1
ATOM 795 C CA . THR A 1 101 ? 12.082 7.241 -22.716 1.00 93.75 101 THR A CA 1
ATOM 796 C C . THR A 1 101 ? 13.543 6.968 -23.072 1.00 93.75 101 THR A C 1
ATOM 798 O O . THR A 1 101 ? 13.969 7.191 -24.208 1.00 93.75 101 THR A O 1
ATOM 801 N N . ILE A 1 102 ? 14.301 6.403 -22.131 1.00 93.69 102 ILE A N 1
ATOM 802 C CA . ILE A 1 102 ? 15.707 6.037 -22.320 1.00 93.69 102 ILE A CA 1
ATOM 803 C C . ILE A 1 102 ? 15.845 4.916 -23.354 1.00 93.69 102 ILE A C 1
ATOM 805 O O . ILE A 1 102 ? 16.679 5.008 -24.254 1.00 93.69 102 ILE A O 1
ATOM 809 N N . ALA A 1 103 ? 15.003 3.885 -23.289 1.00 92.56 103 ALA A N 1
ATOM 810 C CA . ALA A 1 103 ? 15.000 2.802 -24.265 1.00 92.56 103 ALA A CA 1
ATOM 811 C C . ALA A 1 103 ? 14.808 3.342 -25.689 1.00 92.56 103 ALA A C 1
ATOM 813 O O . ALA A 1 103 ? 15.595 3.023 -26.581 1.00 92.56 103 ALA A O 1
ATOM 814 N N . SER A 1 104 ? 13.858 4.263 -25.873 1.00 91.88 104 SER A N 1
ATOM 815 C CA . SER A 1 104 ? 13.627 4.934 -27.158 1.00 91.88 104 SER A CA 1
ATOM 816 C C . SER A 1 104 ? 14.849 5.736 -27.627 1.00 91.88 104 SER A C 1
ATOM 818 O O . SER A 1 104 ? 15.226 5.654 -28.795 1.00 91.88 104 SER A O 1
ATOM 820 N N . LYS A 1 105 ? 15.519 6.462 -26.719 1.00 92.19 105 LYS A N 1
ATOM 821 C CA . LYS A 1 105 ? 16.742 7.237 -27.008 1.00 92.19 105 LYS A CA 1
ATOM 822 C C . LYS A 1 105 ? 17.895 6.359 -27.510 1.00 92.19 105 LYS A C 1
ATOM 824 O O . LYS A 1 105 ? 18.646 6.787 -28.385 1.00 92.19 105 LYS A O 1
ATOM 829 N N . TYR A 1 106 ? 18.038 5.146 -26.976 1.00 89.31 106 TYR A N 1
ATOM 830 C CA . TYR A 1 106 ? 19.114 4.217 -27.346 1.00 89.31 106 TYR A CA 1
ATOM 831 C C . TYR A 1 106 ? 18.712 3.163 -28.389 1.00 89.31 106 TYR A C 1
ATOM 833 O O . TYR A 1 106 ? 19.559 2.368 -28.794 1.00 89.31 106 TYR A O 1
ATOM 841 N N . GLY A 1 107 ? 17.461 3.170 -28.860 1.00 87.62 107 GLY A N 1
ATOM 842 C CA . GLY A 1 107 ? 16.952 2.191 -29.826 1.00 87.62 107 GLY A CA 1
ATOM 843 C C . GLY A 1 107 ? 16.738 0.794 -29.236 1.00 87.62 107 GLY A C 1
ATOM 844 O O . GLY A 1 107 ? 16.780 -0.196 -29.962 1.00 87.62 107 GLY A O 1
ATOM 845 N N . ILE A 1 108 ? 16.533 0.702 -27.923 1.00 88.25 108 ILE A N 1
ATOM 846 C CA . ILE A 1 108 ? 16.241 -0.547 -27.221 1.00 88.25 108 ILE A CA 1
ATOM 847 C C . ILE A 1 108 ? 14.742 -0.822 -27.375 1.00 88.25 108 ILE A C 1
ATOM 849 O O . ILE A 1 108 ? 13.913 -0.034 -26.927 1.00 88.25 108 ILE A O 1
ATOM 853 N N . GLY A 1 109 ? 14.393 -1.933 -28.028 1.00 85.50 109 GLY A N 1
ATOM 854 C CA . GLY A 1 109 ? 12.996 -2.280 -28.321 1.00 85.50 109 GLY A CA 1
ATOM 855 C C . GLY A 1 109 ? 12.171 -2.686 -27.096 1.00 85.50 109 GLY A C 1
ATOM 856 O O . GLY A 1 109 ? 10.954 -2.530 -27.111 1.00 85.50 109 GLY A O 1
ATOM 857 N N . ASP A 1 110 ? 12.823 -3.175 -26.039 1.00 88.62 110 ASP A N 1
ATOM 858 C CA . ASP A 1 110 ? 12.174 -3.588 -24.795 1.00 88.62 110 ASP A CA 1
ATOM 859 C C . ASP A 1 110 ? 12.685 -2.755 -23.601 1.00 88.62 110 ASP A C 1
ATOM 861 O O . ASP A 1 110 ? 13.815 -2.956 -23.142 1.00 88.62 110 ASP A O 1
ATOM 865 N N . PRO A 1 111 ? 11.868 -1.826 -23.067 1.00 89.06 111 PRO A N 1
ATOM 866 C CA . PRO A 1 111 ? 12.221 -1.020 -21.900 1.00 89.06 111 PRO A CA 1
ATOM 867 C C . PRO A 1 111 ? 12.479 -1.824 -20.621 1.00 89.06 111 PRO A C 1
ATOM 869 O O . PRO A 1 111 ? 13.166 -1.327 -19.728 1.00 89.06 111 PRO A O 1
ATOM 872 N N . THR A 1 112 ? 11.956 -3.049 -20.505 1.00 90.44 112 THR A N 1
ATOM 873 C CA . THR A 1 112 ? 12.132 -3.882 -19.301 1.00 90.44 112 THR A CA 1
ATOM 874 C C . THR A 1 112 ? 13.566 -4.382 -19.137 1.00 90.44 112 THR A C 1
ATOM 876 O O . THR A 1 112 ? 13.992 -4.675 -18.022 1.00 90.44 112 THR A O 1
ATOM 879 N N . VAL A 1 113 ? 14.355 -4.386 -20.218 1.00 89.31 113 VAL A N 1
ATOM 880 C CA . VAL A 1 113 ? 15.795 -4.678 -20.177 1.00 89.31 113 VAL A CA 1
ATOM 881 C C . VAL A 1 113 ? 16.536 -3.663 -19.300 1.00 89.31 113 VAL A C 1
ATOM 883 O O . VAL A 1 113 ? 17.543 -4.001 -18.684 1.00 89.31 113 VAL A O 1
ATOM 886 N N . LEU A 1 114 ? 16.019 -2.436 -19.175 1.00 90.50 114 LEU A N 1
ATOM 887 C CA . LEU A 1 114 ? 16.569 -1.372 -18.333 1.00 90.50 114 LEU A CA 1
ATOM 888 C C . LEU A 1 114 ? 16.069 -1.446 -16.877 1.00 90.50 114 LEU A C 1
ATOM 890 O O . LEU A 1 114 ? 15.730 -0.430 -16.274 1.00 90.50 114 LEU A O 1
ATOM 894 N N . ALA A 1 115 ? 16.016 -2.647 -16.299 1.00 85.94 115 ALA A N 1
ATOM 895 C CA . ALA A 1 115 ? 15.521 -2.875 -14.937 1.00 85.94 115 ALA A CA 1
ATOM 896 C C . ALA A 1 115 ? 16.460 -2.368 -13.823 1.00 85.94 115 ALA A C 1
ATOM 898 O O . ALA A 1 115 ? 16.066 -2.342 -12.660 1.00 85.94 115 ALA A O 1
ATOM 899 N N . VAL A 1 116 ? 17.702 -1.998 -14.153 1.00 87.12 116 VAL A N 1
ATOM 900 C CA . VAL A 1 116 ? 18.720 -1.602 -13.170 1.00 87.12 116 VAL A CA 1
ATOM 901 C C . VAL A 1 116 ? 18.743 -0.084 -13.003 1.00 87.12 116 VAL A C 1
ATOM 903 O O . VAL A 1 116 ? 19.058 0.633 -13.952 1.00 87.12 116 VAL A O 1
ATOM 906 N N . GLY A 1 117 ? 18.479 0.370 -11.779 1.00 86.12 117 GLY A N 1
ATOM 907 C CA . GLY A 1 117 ? 18.554 1.771 -11.368 1.00 86.12 117 GLY A CA 1
ATOM 908 C C . GLY A 1 117 ? 17.223 2.302 -10.834 1.00 86.12 117 GLY A C 1
ATOM 909 O O . GLY A 1 117 ? 16.161 1.926 -11.336 1.00 86.12 117 GLY A O 1
ATOM 910 N N . ASP A 1 118 ? 17.318 3.180 -9.835 1.00 87.25 118 ASP A N 1
ATOM 911 C CA . ASP A 1 118 ? 16.181 3.833 -9.162 1.00 87.25 118 ASP A CA 1
ATOM 912 C C . ASP A 1 118 ? 16.010 5.307 -9.577 1.00 87.25 118 ASP A C 1
ATOM 914 O O . ASP A 1 118 ? 15.138 6.009 -9.074 1.00 87.25 118 ASP A O 1
ATOM 918 N N . ASP A 1 119 ? 16.836 5.794 -10.503 1.00 90.19 119 ASP A N 1
ATOM 919 C CA . ASP A 1 119 ? 16.774 7.153 -11.034 1.00 90.19 119 ASP A CA 1
ATOM 920 C C . ASP A 1 119 ? 17.145 7.192 -12.529 1.00 90.19 119 ASP A C 1
ATOM 922 O O . ASP A 1 119 ? 17.629 6.218 -13.116 1.00 90.19 119 ASP A O 1
ATOM 926 N N . GLU A 1 120 ? 16.885 8.332 -13.173 1.00 91.12 120 GLU A N 1
ATOM 927 C CA . GLU A 1 120 ? 17.146 8.526 -14.603 1.00 91.12 120 GLU A CA 1
ATOM 928 C C . GLU A 1 120 ? 18.629 8.371 -14.965 1.00 91.12 120 GLU A C 1
ATOM 930 O O . GLU A 1 120 ? 18.953 7.780 -15.996 1.00 91.12 120 GLU A O 1
ATOM 935 N N . GLU A 1 121 ? 19.535 8.852 -14.114 1.00 92.75 121 GLU A N 1
ATOM 936 C CA . GLU A 1 121 ? 20.976 8.829 -14.374 1.00 92.75 121 GLU A CA 1
ATOM 937 C C . GLU A 1 121 ? 21.534 7.402 -14.358 1.00 92.75 121 GLU A C 1
ATOM 939 O O . GLU A 1 121 ? 22.304 7.019 -15.244 1.00 92.75 121 GLU A O 1
ATOM 944 N N . GLN A 1 122 ? 21.118 6.590 -13.387 1.00 92.75 122 GLN A N 1
ATOM 945 C CA . GLN A 1 122 ? 21.497 5.187 -13.267 1.00 92.75 122 GLN A CA 1
ATOM 946 C C . GLN A 1 122 ? 20.965 4.377 -14.447 1.00 92.75 122 GLN A C 1
ATOM 948 O O . GLN A 1 122 ? 21.713 3.587 -15.034 1.00 92.75 122 GLN A O 1
ATOM 953 N N . ILE A 1 123 ? 19.706 4.605 -14.834 1.00 92.94 123 ILE A N 1
ATOM 954 C CA . ILE A 1 123 ? 19.086 3.918 -15.969 1.00 92.94 123 ILE A CA 1
ATOM 955 C C . ILE A 1 123 ? 19.776 4.326 -17.285 1.00 92.94 123 ILE A C 1
ATOM 957 O O . ILE A 1 123 ? 20.057 3.463 -18.122 1.00 92.94 123 ILE A O 1
ATOM 961 N N . ASP A 1 124 ? 20.122 5.606 -17.473 1.00 92.75 124 ASP A N 1
ATOM 962 C CA . ASP A 1 124 ? 20.832 6.088 -18.669 1.00 92.75 124 ASP A CA 1
ATOM 963 C C . ASP A 1 124 ? 22.259 5.522 -18.724 1.00 92.75 124 ASP A C 1
ATOM 965 O O . ASP A 1 124 ? 22.676 4.990 -19.756 1.00 92.75 124 ASP A O 1
ATOM 969 N N . ALA A 1 125 ? 22.988 5.532 -17.605 1.00 93.81 125 ALA A N 1
ATOM 970 C CA . ALA A 1 125 ? 24.321 4.941 -17.511 1.00 93.81 125 ALA A CA 1
ATOM 971 C C . ALA A 1 125 ? 24.304 3.434 -17.816 1.00 93.81 125 ALA A C 1
ATOM 973 O O . ALA A 1 125 ? 25.183 2.925 -18.528 1.00 93.81 125 ALA A O 1
ATOM 974 N N . TYR A 1 126 ? 23.292 2.718 -17.322 1.00 92.88 126 TYR A N 1
ATOM 975 C CA . TYR A 1 126 ? 23.095 1.304 -17.617 1.00 92.88 126 TYR A CA 1
ATOM 976 C C . TYR A 1 126 ? 22.811 1.076 -19.108 1.00 92.88 126 TYR A C 1
ATOM 978 O O . TYR A 1 126 ? 23.496 0.265 -19.739 1.00 92.88 126 TYR A O 1
ATOM 986 N N . ALA A 1 127 ? 21.897 1.849 -19.703 1.00 92.25 127 ALA A N 1
ATOM 987 C CA . ALA A 1 127 ? 21.593 1.788 -21.132 1.00 92.25 127 ALA A CA 1
ATOM 988 C C . ALA A 1 127 ? 22.838 2.052 -21.996 1.00 92.25 127 ALA A C 1
ATOM 990 O O . ALA A 1 127 ? 23.129 1.303 -22.933 1.00 92.25 127 ALA A O 1
ATOM 991 N N . GLN A 1 128 ? 23.642 3.062 -21.646 1.00 91.56 128 GLN A N 1
ATOM 992 C CA . GLN A 1 128 ? 24.901 3.349 -22.334 1.00 91.56 128 GLN A CA 1
ATOM 993 C C . GLN A 1 128 ? 25.887 2.183 -22.253 1.00 91.56 128 GLN A C 1
ATOM 995 O O . GLN A 1 128 ? 26.550 1.861 -23.245 1.00 91.56 128 GLN A O 1
ATOM 1000 N N . LYS A 1 129 ? 26.028 1.563 -21.076 1.00 91.62 129 LYS A N 1
ATOM 1001 C CA . LYS A 1 129 ? 26.912 0.409 -20.884 1.00 91.62 129 LYS A CA 1
ATOM 1002 C C . LYS A 1 129 ? 26.454 -0.766 -21.744 1.00 91.62 129 LYS A C 1
ATOM 1004 O O . LYS A 1 129 ? 27.283 -1.352 -22.435 1.00 91.62 129 LYS A O 1
ATOM 1009 N N . LEU A 1 130 ? 25.151 -1.034 -21.761 1.00 89.81 130 LEU A N 1
ATOM 1010 C CA . LEU A 1 130 ? 24.532 -2.098 -22.547 1.00 89.81 130 LEU A CA 1
ATOM 1011 C C . LEU A 1 130 ? 24.767 -1.887 -24.052 1.00 89.81 130 LEU A C 1
ATOM 1013 O O . LEU A 1 130 ? 25.242 -2.781 -24.752 1.00 89.81 130 LEU A O 1
ATOM 1017 N N . MET A 1 131 ? 24.580 -0.665 -24.551 1.00 88.25 131 MET A N 1
ATOM 1018 C CA . MET A 1 131 ? 24.880 -0.353 -25.951 1.00 88.25 131 MET A CA 1
ATOM 1019 C C . MET A 1 131 ? 26.370 -0.482 -26.277 1.00 88.25 131 MET A C 1
ATOM 1021 O O . MET A 1 131 ? 26.726 -0.994 -27.336 1.00 88.25 131 MET A O 1
ATOM 1025 N N . LYS A 1 132 ? 27.272 -0.059 -25.385 1.00 89.56 132 LYS A N 1
ATOM 1026 C CA . LYS A 1 132 ? 28.722 -0.220 -25.596 1.00 89.56 132 LYS A CA 1
ATOM 1027 C C . LYS A 1 132 ? 29.126 -1.694 -25.690 1.00 89.56 132 LYS A C 1
ATOM 1029 O O . LYS A 1 132 ? 29.994 -2.017 -26.498 1.00 89.56 132 LYS A O 1
ATOM 1034 N N . THR A 1 133 ? 28.500 -2.576 -24.911 1.00 88.12 133 THR A N 1
ATOM 1035 C CA . THR A 1 133 ? 28.817 -4.010 -24.915 1.00 88.12 133 THR A CA 1
ATOM 1036 C C . THR A 1 133 ? 28.220 -4.754 -26.105 1.00 88.12 133 THR A C 1
ATOM 1038 O O . THR A 1 133 ? 28.897 -5.617 -26.657 1.00 88.12 133 THR A O 1
ATOM 1041 N N . PHE A 1 134 ? 26.993 -4.425 -26.529 1.00 83.94 134 PHE A N 1
ATOM 1042 C CA . PHE A 1 134 ? 26.270 -5.208 -27.544 1.00 83.94 134 PHE A CA 1
ATOM 1043 C C . PHE A 1 134 ? 26.359 -4.659 -28.976 1.00 83.94 134 PHE A C 1
ATOM 1045 O O . PHE A 1 134 ? 26.320 -5.435 -29.927 1.00 83.94 134 PHE A O 1
ATOM 1052 N N . ARG A 1 135 ? 26.624 -3.359 -29.167 1.00 80.88 135 ARG A N 1
ATOM 1053 C CA . ARG A 1 135 ? 26.784 -2.748 -30.504 1.00 80.88 135 ARG A CA 1
ATOM 1054 C C . ARG A 1 135 ? 27.838 -3.409 -31.418 1.00 80.88 135 ARG A C 1
ATOM 1056 O O . ARG A 1 135 ? 27.650 -3.366 -32.636 1.00 80.88 135 ARG A O 1
ATOM 1063 N N . PRO A 1 136 ? 28.954 -3.986 -30.925 1.00 77.94 136 PRO A N 1
ATOM 1064 C CA . PRO A 1 136 ? 29.873 -4.749 -31.772 1.00 77.94 136 PRO A CA 1
ATOM 1065 C C . PRO A 1 136 ? 29.229 -6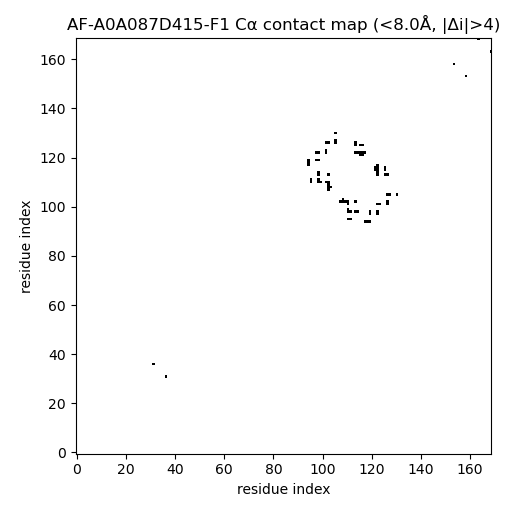.006 -32.376 1.00 77.94 136 PRO A C 1
ATOM 1067 O O . PRO A 1 136 ? 29.538 -6.355 -33.514 1.00 77.94 136 PRO A O 1
ATOM 1070 N N . TYR A 1 137 ? 28.322 -6.655 -31.644 1.00 69.62 137 TYR A N 1
ATOM 1071 C CA . TYR A 1 137 ? 27.673 -7.899 -32.059 1.00 69.62 137 TYR A CA 1
ATOM 1072 C C . TYR A 1 137 ? 26.591 -7.659 -33.116 1.00 69.62 137 TYR A C 1
ATOM 1074 O O . TYR A 1 137 ? 26.550 -8.403 -34.092 1.00 69.62 137 TYR A O 1
ATOM 1082 N N . ASP A 1 138 ? 25.824 -6.567 -33.017 1.00 71.56 138 ASP A N 1
ATOM 1083 C CA . ASP A 1 138 ? 24.854 -6.182 -34.059 1.00 71.56 138 ASP A CA 1
ATOM 1084 C C . ASP A 1 138 ? 25.515 -6.012 -35.430 1.00 71.56 138 ASP A C 1
ATOM 1086 O O . ASP A 1 138 ? 24.991 -6.437 -36.459 1.00 71.56 138 ASP A O 1
ATOM 1090 N N . ARG A 1 139 ? 26.705 -5.400 -35.465 1.00 72.62 139 ARG A N 1
ATOM 1091 C CA . ARG A 1 139 ? 27.437 -5.209 -36.725 1.00 72.62 139 ARG A CA 1
ATOM 1092 C C . ARG A 1 139 ? 27.948 -6.526 -37.297 1.00 72.62 139 ARG A C 1
ATOM 1094 O O . ARG A 1 139 ? 27.976 -6.670 -38.516 1.00 72.62 139 ARG A O 1
ATOM 1101 N N . LEU A 1 140 ? 28.364 -7.460 -36.442 1.00 67.06 140 LEU A N 1
ATOM 1102 C CA . LEU A 1 140 ? 28.826 -8.784 -36.864 1.00 67.06 140 LEU A CA 1
ATOM 1103 C C . LEU A 1 140 ? 27.676 -9.617 -37.437 1.00 67.06 140 LEU A C 1
ATOM 1105 O O . LEU A 1 140 ? 27.858 -10.271 -38.461 1.00 67.06 140 LEU A O 1
ATOM 1109 N N . ASP A 1 141 ? 26.497 -9.558 -36.823 1.00 71.00 141 ASP A N 1
ATOM 1110 C CA . ASP A 1 141 ? 25.312 -10.264 -37.313 1.00 71.00 141 ASP A CA 1
ATOM 1111 C C . ASP A 1 141 ? 24.803 -9.676 -38.642 1.00 71.00 141 ASP A C 1
ATOM 1113 O O . ASP A 1 141 ? 24.545 -10.392 -39.615 1.00 71.00 141 ASP A O 1
ATOM 1117 N N . GLN A 1 142 ? 24.791 -8.344 -38.761 1.00 70.88 142 GLN A N 1
ATOM 1118 C CA . GLN A 1 142 ? 24.504 -7.662 -40.027 1.00 70.88 142 GLN A CA 1
ATOM 1119 C C . GLN A 1 142 ? 25.539 -7.967 -41.120 1.00 70.88 142 GLN A C 1
ATOM 1121 O O . GLN A 1 142 ? 25.189 -8.060 -42.294 1.00 70.88 142 GLN A O 1
ATOM 1126 N N . ALA A 1 143 ? 26.818 -8.119 -40.768 1.00 72.00 143 ALA A N 1
ATOM 1127 C CA . ALA A 1 143 ? 27.852 -8.503 -41.725 1.00 72.00 143 ALA A CA 1
ATOM 1128 C C . ALA A 1 143 ? 27.660 -9.952 -42.204 1.00 72.00 143 ALA A C 1
ATOM 1130 O O . ALA A 1 143 ? 27.629 -10.196 -43.409 1.00 72.00 143 ALA A O 1
ATOM 1131 N N . ARG A 1 144 ? 27.426 -10.897 -41.284 1.00 67.75 144 ARG A N 1
ATOM 1132 C CA . ARG A 1 144 ? 27.165 -12.308 -41.616 1.00 67.75 144 ARG A CA 1
ATOM 1133 C C . ARG A 1 144 ? 25.904 -12.496 -42.453 1.00 67.75 144 ARG A C 1
ATOM 1135 O O . ARG A 1 144 ? 25.911 -13.281 -43.395 1.00 67.75 144 ARG A O 1
ATOM 1142 N N . SER A 1 145 ? 24.830 -11.774 -42.147 1.00 68.56 145 SER A N 1
ATOM 1143 C CA . SER A 1 145 ? 23.589 -11.836 -42.931 1.00 68.56 145 SER A CA 1
ATOM 1144 C C . SER A 1 145 ? 23.748 -11.243 -44.336 1.00 68.56 145 SER A C 1
ATOM 1146 O O . SER A 1 145 ? 23.210 -11.796 -45.298 1.00 68.56 145 SER A O 1
ATOM 1148 N N . LYS A 1 146 ? 24.540 -10.176 -44.503 1.00 69.69 146 LYS A N 1
ATOM 1149 C CA . LYS A 1 146 ? 24.916 -9.653 -45.830 1.00 69.69 146 LYS A CA 1
ATOM 1150 C C . LYS A 1 146 ? 25.773 -10.642 -46.623 1.00 69.69 146 LYS A C 1
ATOM 1152 O O . LYS A 1 146 ? 25.533 -10.830 -47.810 1.00 69.69 146 LYS A O 1
ATOM 1157 N N . GLU A 1 147 ? 26.722 -11.318 -45.982 1.00 63.28 147 GLU A N 1
ATOM 1158 C CA . GLU A 1 147 ? 27.525 -12.369 -46.624 1.00 63.28 147 GLU A CA 1
ATOM 1159 C C . GLU A 1 147 ? 26.681 -13.593 -47.016 1.00 63.28 147 GLU A C 1
ATOM 1161 O O . GLU A 1 147 ? 26.873 -14.163 -48.091 1.00 63.28 147 GLU A O 1
ATOM 1166 N N . ALA A 1 148 ? 25.714 -13.979 -46.179 1.00 62.16 148 ALA A N 1
ATOM 1167 C CA . ALA A 1 148 ? 24.801 -15.085 -46.454 1.00 62.16 148 ALA A CA 1
ATOM 1168 C C . ALA A 1 148 ? 23.804 -14.764 -47.582 1.00 62.16 148 ALA A C 1
ATOM 1170 O O . ALA A 1 148 ? 23.529 -15.625 -48.411 1.00 62.16 148 ALA A O 1
ATOM 1171 N N . SER A 1 149 ? 23.296 -13.528 -47.643 1.00 61.69 149 SER A N 1
ATOM 1172 C CA . SER A 1 149 ? 22.366 -13.072 -48.692 1.00 61.69 149 SER A CA 1
ATOM 1173 C C . SER A 1 149 ? 23.056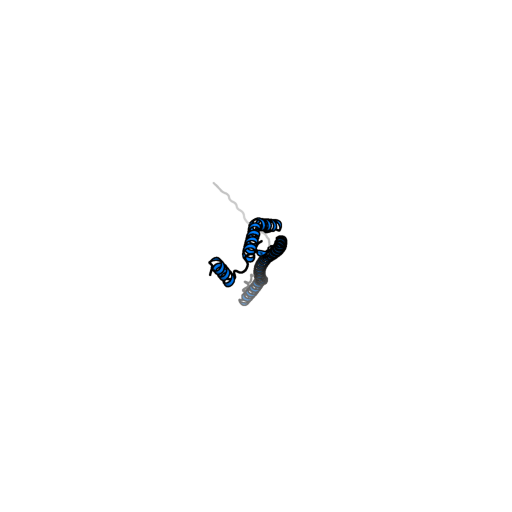 -12.678 -50.005 1.00 61.69 149 SER A C 1
ATOM 1175 O O . SER A 1 149 ? 22.422 -12.704 -51.056 1.00 61.69 149 SER A O 1
ATOM 1177 N N . GLY A 1 150 ? 24.352 -12.349 -49.971 1.00 62.56 150 GLY A N 1
ATOM 1178 C CA . GLY A 1 150 ? 25.169 -12.058 -51.153 1.00 62.56 150 GLY A CA 1
ATOM 1179 C C . GLY A 1 150 ? 25.621 -13.296 -51.938 1.00 62.56 150 GLY A C 1
ATOM 1180 O O . GLY A 1 150 ? 26.071 -13.165 -53.077 1.00 62.56 150 GLY A O 1
ATOM 1181 N N . LYS A 1 151 ? 25.491 -14.506 -51.376 1.00 62.84 151 LYS A N 1
ATOM 1182 C CA . LYS A 1 151 ? 25.650 -15.748 -52.143 1.00 62.84 151 LYS A CA 1
ATOM 1183 C C . LYS A 1 151 ? 24.384 -15.982 -52.967 1.00 62.84 151 LYS A C 1
ATOM 1185 O O . LYS A 1 151 ? 23.322 -16.250 -52.414 1.00 62.84 151 LYS A O 1
ATOM 1190 N N . ALA A 1 152 ? 24.510 -15.874 -54.292 1.00 62.31 152 ALA A N 1
ATOM 1191 C CA . ALA A 1 152 ? 23.441 -16.224 -55.224 1.00 62.31 152 ALA A CA 1
ATOM 1192 C C . ALA A 1 152 ? 22.908 -17.639 -54.917 1.00 62.31 152 ALA A C 1
ATOM 1194 O O . ALA A 1 152 ? 23.706 -18.505 -54.540 1.00 62.31 152 ALA A O 1
ATOM 1195 N N . PRO A 1 153 ? 21.592 -17.892 -55.064 1.00 68.44 153 PRO A N 1
ATOM 1196 C CA . PRO A 1 153 ? 21.039 -19.221 -54.848 1.00 68.44 153 PRO A CA 1
ATOM 1197 C C . PRO A 1 153 ? 21.775 -20.216 -55.747 1.00 68.44 153 PRO A C 1
ATOM 1199 O O . PRO A 1 153 ? 21.803 -20.062 -56.968 1.00 68.44 153 PRO A O 1
ATOM 1202 N N . VAL A 1 154 ? 22.417 -21.196 -55.113 1.00 67.25 154 VAL A N 1
ATOM 1203 C CA . VAL A 1 154 ? 23.148 -22.275 -55.780 1.00 67.25 154 VAL A CA 1
ATOM 1204 C C . VAL A 1 154 ? 22.115 -23.082 -56.566 1.00 67.25 154 VAL A C 1
ATOM 1206 O O . VAL A 1 154 ? 21.267 -23.733 -55.960 1.00 67.25 154 VAL A O 1
ATOM 1209 N N . ASP A 1 155 ? 22.127 -22.975 -57.897 1.00 78.75 155 ASP A N 1
ATOM 1210 C CA . ASP A 1 155 ? 21.268 -23.753 -58.798 1.00 78.75 155 ASP A CA 1
ATOM 1211 C C . ASP A 1 155 ? 22.017 -25.046 -59.158 1.00 78.75 155 ASP A C 1
ATOM 1213 O O . ASP A 1 155 ? 22.910 -25.016 -60.018 1.00 78.75 155 ASP A O 1
ATOM 1217 N N . PRO A 1 156 ? 21.673 -26.193 -58.536 1.00 77.25 156 PRO A N 1
ATOM 1218 C CA . PRO A 1 156 ? 22.461 -27.416 -58.662 1.00 77.25 156 PRO A CA 1
ATOM 1219 C C . PRO A 1 156 ? 22.544 -27.910 -60.109 1.00 77.25 156 PRO A C 1
ATOM 1221 O O . PRO A 1 156 ? 23.523 -28.544 -60.500 1.00 77.25 156 PRO A O 1
ATOM 1224 N N . ALA A 1 157 ? 21.533 -27.604 -60.930 1.00 77.81 157 ALA A N 1
ATOM 1225 C CA . ALA A 1 157 ? 21.486 -28.022 -62.324 1.00 77.81 157 ALA A CA 1
ATOM 1226 C C . ALA A 1 157 ? 22.435 -27.202 -63.209 1.00 77.81 157 ALA A C 1
ATOM 1228 O O . ALA A 1 157 ? 23.010 -27.742 -64.157 1.00 77.81 157 ALA A O 1
ATOM 1229 N N . LYS A 1 158 ? 22.617 -25.908 -62.921 1.00 78.44 158 LYS A N 1
ATOM 1230 C CA . LYS A 1 158 ? 23.570 -25.059 -63.653 1.00 78.44 158 LYS A CA 1
ATOM 1231 C C . LYS A 1 158 ? 25.007 -25.354 -63.253 1.00 78.44 158 LYS A C 1
ATOM 1233 O O . LYS A 1 158 ? 25.862 -25.425 -64.134 1.00 78.44 158 LYS A O 1
ATOM 1238 N N . ASP A 1 159 ? 25.250 -25.598 -61.971 1.00 80.88 159 ASP A N 1
ATOM 1239 C CA . ASP A 1 159 ? 26.586 -25.931 -61.479 1.00 80.88 159 ASP A CA 1
ATOM 1240 C C . ASP A 1 159 ? 27.038 -27.312 -61.968 1.00 80.88 159 ASP A C 1
ATOM 1242 O O . ASP A 1 159 ? 28.169 -27.453 -62.429 1.00 80.88 159 ASP A O 1
ATOM 1246 N N . PHE A 1 160 ? 26.139 -28.304 -62.001 1.00 80.06 160 PHE A N 1
ATOM 1247 C CA . PHE A 1 160 ? 26.438 -29.611 -62.594 1.00 80.06 160 PHE A CA 1
ATOM 1248 C C . PHE A 1 160 ? 26.733 -29.515 -64.096 1.00 80.06 160 PHE A C 1
ATOM 1250 O O . PHE A 1 160 ? 27.699 -30.103 -64.573 1.00 80.06 160 PHE A O 1
ATOM 1257 N N . LYS A 1 161 ? 25.953 -28.732 -64.855 1.00 82.25 161 LYS A N 1
ATOM 1258 C CA . LYS A 1 161 ? 26.216 -28.514 -66.289 1.00 82.25 161 LYS A CA 1
ATOM 1259 C C . LYS A 1 161 ? 27.558 -27.833 -66.535 1.00 82.25 161 LYS A C 1
ATOM 1261 O O . LYS A 1 161 ? 28.267 -28.215 -67.460 1.00 82.25 161 LYS A O 1
ATOM 1266 N N . ARG A 1 162 ? 27.915 -26.848 -65.709 1.00 82.50 162 ARG A N 1
ATOM 1267 C CA . AR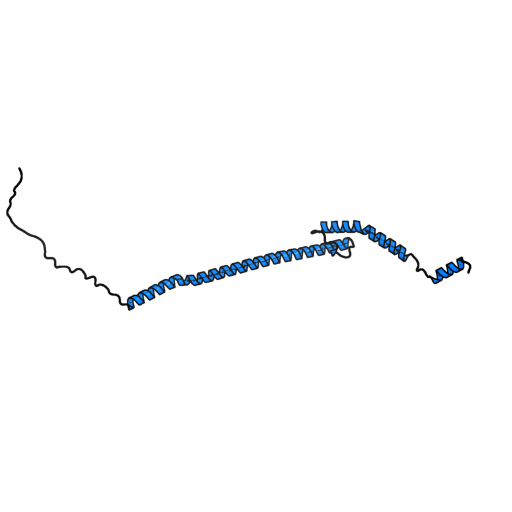G A 1 162 ? 29.216 -26.180 -65.785 1.00 82.50 162 ARG A CA 1
ATOM 1268 C C . ARG A 1 162 ? 30.357 -27.148 -65.465 1.00 82.50 162 ARG A C 1
ATOM 1270 O O . ARG A 1 162 ? 31.330 -27.173 -66.205 1.00 82.50 162 ARG A O 1
ATOM 1277 N N . ALA A 1 163 ? 30.199 -27.982 -64.437 1.00 82.88 163 ALA A N 1
ATOM 1278 C CA . ALA A 1 163 ? 31.183 -28.996 -64.067 1.00 82.88 163 ALA A CA 1
ATOM 1279 C C . ALA A 1 163 ? 31.347 -30.089 -65.139 1.00 82.88 163 ALA A C 1
ATOM 1281 O O . ALA A 1 163 ? 32.466 -30.508 -65.414 1.00 82.88 163 ALA A O 1
ATOM 1282 N N . MET A 1 164 ? 30.260 -30.519 -65.786 1.00 85.69 164 MET A N 1
ATOM 1283 C CA . MET A 1 164 ? 30.316 -31.488 -66.890 1.00 85.69 164 MET A CA 1
ATOM 1284 C C . MET A 1 164 ? 30.996 -30.904 -68.134 1.00 85.69 164 MET A C 1
ATOM 1286 O O . MET A 1 164 ? 31.828 -31.574 -68.739 1.00 85.69 164 MET A O 1
ATOM 1290 N N . ALA A 1 165 ? 30.711 -29.639 -68.464 1.00 81.25 165 ALA A N 1
ATOM 1291 C CA . ALA A 1 165 ? 31.374 -28.937 -69.563 1.00 81.25 165 ALA A CA 1
ATOM 1292 C C . ALA A 1 165 ? 32.878 -28.728 -69.301 1.00 81.25 165 ALA A C 1
ATOM 1294 O O . ALA A 1 165 ? 33.688 -28.815 -70.219 1.00 81.25 165 ALA A O 1
ATOM 1295 N N . GLU A 1 166 ? 33.264 -28.482 -68.048 1.00 83.06 166 GLU A N 1
ATOM 1296 C CA . GLU A 1 166 ? 34.666 -28.351 -67.635 1.00 83.06 166 GLU A CA 1
ATOM 1297 C C . GLU A 1 166 ? 35.391 -29.711 -67.589 1.00 83.06 166 GLU A C 1
ATOM 1299 O O . GLU A 1 166 ? 36.586 -29.787 -67.864 1.00 83.06 166 GLU A O 1
ATOM 1304 N N . ALA A 1 167 ? 34.656 -30.799 -67.333 1.00 84.25 167 ALA A N 1
ATOM 1305 C CA . ALA A 1 167 ? 35.145 -32.178 -67.398 1.00 84.25 167 ALA A CA 1
ATOM 1306 C C . ALA A 1 167 ? 35.161 -32.776 -68.823 1.00 84.25 167 ALA A C 1
ATOM 1308 O O . ALA A 1 167 ? 35.566 -33.927 -68.986 1.00 84.25 167 ALA A O 1
ATOM 1309 N N . GLY A 1 168 ? 34.756 -32.011 -69.845 1.00 74.12 168 GLY A N 1
ATOM 1310 C CA . GLY A 1 168 ? 34.845 -32.410 -71.253 1.00 74.12 168 GLY A CA 1
ATOM 1311 C C . GLY A 1 168 ? 33.840 -33.479 -71.695 1.00 74.12 168 GLY A C 1
ATOM 1312 O O . GLY A 1 168 ? 34.143 -34.224 -72.629 1.00 74.12 168 GLY A O 1
ATOM 1313 N N . TYR A 1 169 ? 32.681 -33.560 -71.031 1.00 54.66 169 TYR A N 1
ATOM 1314 C CA . TYR A 1 169 ? 31.540 -34.396 -71.433 1.00 54.66 169 TYR A CA 1
ATOM 1315 C C . TYR A 1 169 ? 30.526 -33.638 -72.294 1.00 54.66 169 TYR A C 1
ATOM 1317 O O . TYR A 1 169 ? 30.337 -32.419 -72.069 1.00 54.66 169 TYR A O 1
#

Mean predicted aligned error: 18.43 Å

pLDDT: mean 78.71, std 18.76, range [31.7, 97.31]

Foldseek 3Di:
DDDDDDDDDDDDDDDDDDDPPPDDPPPPPDDDDPVRVVVVVVVVVVVVVVVCVCVVVVVVVVVVVVVVVVVVVVVVVVVVVVVVVVVVVVQVVVLLVLLVVLCVVLVNPDSVVLVDDSDNVRSNVVSVVVCVVCVVVVVVVVVVVCVVVPPDPPDVVVVVVVVVVVVVD

Solvent-accessible surface area (backbone atoms only — not comparable to full-atom values): 10308 Å² total; per-residue (Å²): 133,88,80,83,84,82,90,83,84,89,85,89,83,89,86,83,80,92,74,80,87,76,74,73,81,76,78,72,82,82,79,78,54,71,66,56,52,52,50,53,51,52,52,51,51,50,54,55,51,60,75,48,56,64,50,59,57,50,54,50,52,51,52,51,50,54,51,51,50,53,52,51,53,51,52,50,53,52,51,52,53,50,49,52,52,49,52,51,53,53,50,51,51,52,50,53,53,48,27,44,53,49,18,57,76,71,70,44,91,57,35,73,80,53,70,56,61,96,50,68,68,47,28,48,54,47,51,52,52,52,49,67,69,46,52,65,53,57,53,50,53,54,49,53,50,50,59,61,67,68,52,71,83,84,52,69,70,60,53,49,52,51,52,38,55,73,70,73,103